Protein AF-A0A9D8ET86-F1 (afdb_monomer_lite)

Secondary structure (DSSP, 8-state):
-----TTHHHHHHHHHHHHT-HHHHHHHHHHHHHHHHHHHHHHH--HHHHHHHHHHHHHHHHHHHHTS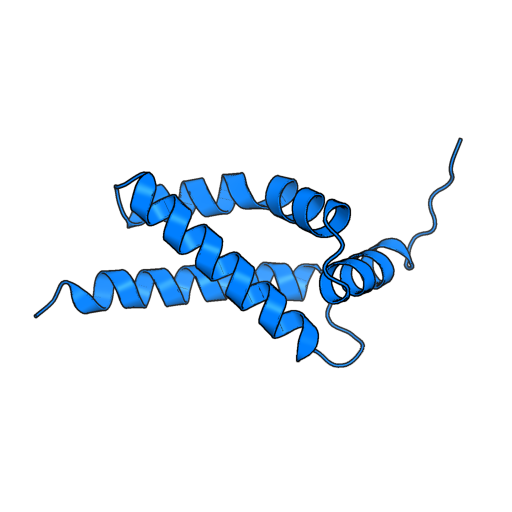-S---HHHHHHHHHHHHHHHHHHHHHTS--

Sequence (98 aa):
MASATPVDDEATLIGQLRAGDEAAVEQVVRACGGRLLAVARRIVGSEEDARDVVQDAFMSAFRSLDRCEGHAKLSTWLHRARQALRTLLARHFGSAAS

pLDDT: mean 75.21, std 14.27, range [35.53, 89.94]

Structure (mmCIF, N/CA/C/O backbone):
data_AF-A0A9D8ET86-F1
#
_entry.id   AF-A0A9D8ET86-F1
#
loop_
_atom_site.group_PDB
_atom_site.id
_atom_site.type_symbol
_atom_site.label_atom_id
_atom_site.label_alt_id
_atom_site.label_comp_id
_atom_site.label_asym_id
_atom_site.label_entity_id
_atom_site.label_seq_id
_atom_site.pdbx_PDB_ins_code
_atom_site.Cartn_x
_atom_site.Cartn_y
_atom_site.Cartn_z
_atom_site.occupancy
_atom_site.B_iso_or_equiv
_atom_site.auth_seq_id
_atom_site.auth_comp_id
_atom_site.auth_asym_id
_atom_site.auth_atom_id
_atom_site.pdbx_PDB_model_num
ATOM 1 N N . MET A 1 1 ? -1.453 15.393 26.693 1.00 38.34 1 MET A N 1
ATOM 2 C CA . MET A 1 1 ? -1.137 14.022 27.139 1.00 38.34 1 MET A CA 1
ATOM 3 C C . MET A 1 1 ? -2.251 13.106 26.656 1.00 38.34 1 MET A C 1
ATOM 5 O O . MET A 1 1 ? -3.382 13.320 27.060 1.00 38.34 1 MET A O 1
ATOM 9 N N . ALA A 1 2 ? -1.945 12.160 25.772 1.00 36.88 2 ALA A N 1
ATOM 10 C CA . ALA A 1 2 ? -2.789 11.011 25.426 1.00 36.88 2 ALA A CA 1
ATOM 11 C C . ALA A 1 2 ? -1.796 9.863 25.167 1.00 36.88 2 ALA A C 1
ATOM 13 O O . ALA A 1 2 ? -1.127 9.854 24.142 1.00 36.88 2 ALA A O 1
ATOM 14 N N . SER A 1 3 ? -1.289 9.229 26.225 1.00 35.53 3 SER A N 1
ATOM 15 C CA . SER A 1 3 ? -1.830 8.006 26.839 1.00 35.53 3 SER A CA 1
ATOM 16 C C . SER A 1 3 ? -2.027 6.901 25.803 1.00 35.53 3 SER A C 1
ATOM 18 O O . SER A 1 3 ? -3.041 6.849 25.118 1.00 35.53 3 SER A O 1
ATOM 20 N N . ALA A 1 4 ? -1.012 6.044 25.702 1.00 48.56 4 ALA A N 1
ATOM 21 C CA . ALA A 1 4 ? -1.029 4.802 24.947 1.00 48.56 4 ALA A CA 1
ATOM 22 C C . ALA A 1 4 ? -2.177 3.889 25.409 1.00 48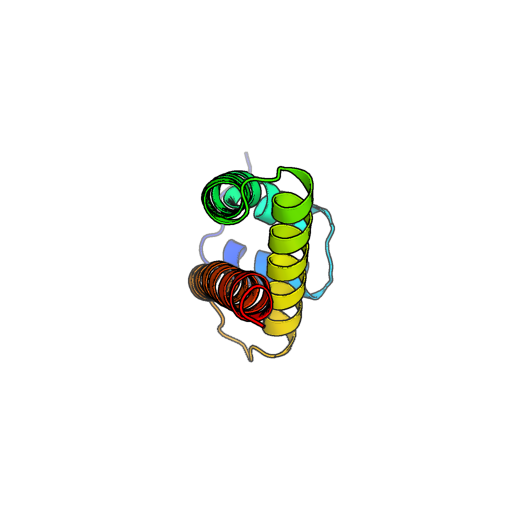.56 4 ALA A C 1
ATOM 24 O O . ALA A 1 4 ? -2.385 3.732 26.613 1.00 48.56 4 ALA A O 1
ATOM 25 N N . THR A 1 5 ? -2.851 3.228 24.465 1.00 42.25 5 THR A N 1
ATOM 26 C CA . THR A 1 5 ? -3.626 2.008 24.745 1.00 42.25 5 THR A CA 1
ATOM 27 C C . THR A 1 5 ? -3.096 0.875 23.861 1.00 42.25 5 THR A C 1
ATOM 29 O O . THR A 1 5 ? -3.544 0.680 22.735 1.00 42.25 5 THR A O 1
ATOM 32 N N . PRO A 1 6 ? -2.075 0.140 24.340 1.00 55.16 6 PRO A N 1
ATOM 33 C CA . PRO A 1 6 ? -1.468 -0.944 23.584 1.00 55.16 6 PRO A CA 1
ATOM 34 C C . PRO A 1 6 ? -2.453 -2.121 23.482 1.00 55.16 6 PRO A C 1
ATOM 36 O O . PRO A 1 6 ? -3.035 -2.518 24.486 1.00 55.16 6 PRO A O 1
ATOM 39 N N . VAL A 1 7 ? -2.578 -2.676 22.267 1.00 47.06 7 VAL A N 1
ATOM 40 C CA . VAL A 1 7 ? -3.505 -3.723 21.758 1.00 47.06 7 VAL A CA 1
ATOM 41 C C . VAL A 1 7 ? -4.669 -3.182 20.908 1.00 47.06 7 VAL A C 1
ATOM 43 O O . VAL A 1 7 ? -5.000 -3.827 19.914 1.00 47.06 7 VAL A O 1
ATOM 46 N N . ASP A 1 8 ? -5.186 -1.976 21.165 1.00 49.97 8 ASP A N 1
ATOM 47 C CA . ASP A 1 8 ? -6.262 -1.379 20.347 1.00 49.97 8 ASP A CA 1
ATOM 48 C C . ASP A 1 8 ? -5.758 -0.687 19.066 1.00 49.97 8 ASP A C 1
ATOM 50 O O . ASP A 1 8 ? -6.472 -0.669 18.066 1.00 49.97 8 ASP A O 1
ATOM 54 N N . ASP A 1 9 ? -4.515 -0.192 19.032 1.00 69.12 9 ASP A N 1
ATOM 55 C CA . ASP A 1 9 ? -3.970 0.554 17.881 1.00 69.12 9 ASP A CA 1
ATOM 56 C C . ASP A 1 9 ? -3.915 -0.265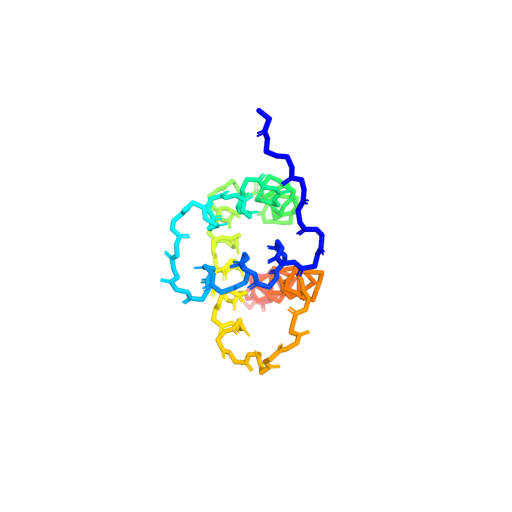 16.577 1.00 69.12 9 ASP A C 1
ATOM 58 O O . ASP A 1 9 ? -4.226 0.243 15.502 1.00 69.12 9 ASP A O 1
ATOM 62 N N . GLU A 1 10 ? -3.532 -1.546 16.641 1.00 70.00 10 GLU A N 1
ATOM 63 C CA . GLU A 1 10 ? -3.371 -2.367 15.430 1.00 70.00 10 GLU A CA 1
ATOM 64 C C . GLU A 1 10 ? -4.729 -2.797 14.861 1.00 70.00 10 GLU A C 1
ATOM 66 O O . GLU A 1 10 ? -4.977 -2.655 13.663 1.00 70.00 10 GLU A O 1
ATOM 71 N N . ALA A 1 11 ? -5.621 -3.290 15.725 1.00 74.00 11 ALA A N 1
ATOM 72 C CA . ALA A 1 11 ? -6.964 -3.704 15.336 1.00 74.00 11 ALA A CA 1
ATOM 73 C C . ALA A 1 11 ? -7.805 -2.510 14.859 1.00 74.00 11 ALA A C 1
ATOM 75 O O . ALA A 1 11 ? -8.505 -2.626 13.851 1.00 74.00 11 ALA A O 1
ATOM 76 N N . THR A 1 12 ? -7.676 -1.356 15.521 1.00 79.44 12 THR A N 1
ATOM 77 C CA . THR A 1 12 ? -8.321 -0.102 15.113 1.00 79.44 12 THR A CA 1
ATOM 78 C C . THR A 1 12 ? -7.795 0.370 13.767 1.00 79.44 12 THR A C 1
ATOM 80 O O . THR A 1 12 ? -8.599 0.645 12.880 1.00 79.44 12 THR A O 1
ATOM 83 N N . LEU A 1 13 ? -6.473 0.376 13.559 1.00 78.81 13 LEU A N 1
ATOM 84 C CA . LEU A 1 13 ? -5.885 0.741 12.270 1.00 78.81 13 LEU A CA 1
ATOM 85 C C . LEU A 1 13 ? -6.378 -0.187 11.153 1.00 78.81 13 LEU A C 1
ATOM 87 O O . LEU A 1 13 ? -6.737 0.275 10.078 1.00 78.81 13 LEU A O 1
ATOM 91 N N . ILE A 1 14 ? -6.463 -1.497 11.395 1.00 78.94 14 ILE A N 1
ATOM 92 C CA . ILE A 1 14 ? -7.008 -2.441 10.408 1.00 78.94 14 ILE A CA 1
ATOM 93 C C . ILE A 1 14 ? -8.495 -2.189 10.147 1.00 78.94 14 ILE A C 1
ATOM 95 O O . ILE A 1 14 ? -8.925 -2.261 8.995 1.00 78.94 14 ILE A O 1
ATOM 99 N N . GLY A 1 15 ? -9.276 -1.889 11.185 1.00 81.06 15 GLY A N 1
ATOM 100 C CA . GLY A 1 15 ? -10.679 -1.500 11.053 1.00 81.06 15 GLY A CA 1
ATOM 101 C C . GLY A 1 15 ? -10.845 -0.249 10.189 1.00 81.06 15 GLY A C 1
ATOM 102 O O . GLY A 1 15 ? -11.639 -0.251 9.253 1.00 81.06 15 GLY A O 1
ATOM 103 N N . GLN A 1 16 ? -10.030 0.775 10.436 1.00 83.81 16 GLN A N 1
ATOM 104 C CA . GLN A 1 16 ? -9.985 2.011 9.656 1.00 83.81 16 GLN A CA 1
ATOM 105 C C . GLN A 1 16 ? -9.568 1.754 8.201 1.00 83.81 16 GLN A C 1
ATOM 107 O O . GLN A 1 16 ? -10.230 2.217 7.277 1.00 83.81 16 GLN A O 1
ATOM 112 N N . LEU A 1 17 ? -8.543 0.927 7.969 1.00 82.94 17 LEU A N 1
ATOM 113 C CA . LEU A 1 17 ? -8.117 0.535 6.620 1.00 82.94 17 LEU A CA 1
ATOM 114 C C . LEU A 1 17 ? -9.205 -0.226 5.851 1.00 82.94 17 LEU A C 1
ATOM 116 O O . LEU A 1 17 ? -9.326 -0.053 4.641 1.00 82.94 17 LEU A O 1
ATOM 120 N N . ARG A 1 18 ? -10.003 -1.060 6.530 1.00 81.69 18 ARG A N 1
ATOM 121 C CA . ARG A 1 18 ? -11.165 -1.736 5.924 1.00 81.69 18 ARG A CA 1
ATOM 122 C C . ARG A 1 18 ? -12.289 -0.770 5.588 1.00 81.69 18 ARG A C 1
ATOM 124 O O . ARG A 1 18 ? -12.921 -0.923 4.551 1.00 81.69 18 ARG A O 1
ATOM 131 N N . ALA A 1 19 ? -12.517 0.215 6.451 1.00 84.31 19 ALA A N 1
ATOM 132 C CA . ALA A 1 19 ? -13.488 1.276 6.217 1.00 84.31 19 ALA A CA 1
ATOM 133 C C . ALA A 1 19 ? -13.045 2.261 5.118 1.00 84.31 19 ALA A C 1
ATOM 135 O O . ALA A 1 19 ? -13.839 3.104 4.710 1.00 84.31 19 ALA A O 1
ATOM 136 N N . GLY A 1 20 ? -11.802 2.155 4.631 1.00 82.69 20 GLY A N 1
ATOM 137 C CA . GLY A 1 20 ? -11.243 3.076 3.646 1.00 82.69 20 GLY A CA 1
ATOM 138 C C . GLY A 1 20 ? -10.890 4.442 4.234 1.00 82.69 20 GLY A C 1
ATOM 139 O O . GLY A 1 20 ? -10.872 5.421 3.497 1.00 82.69 20 GLY A O 1
ATOM 140 N N . ASP A 1 21 ? -10.625 4.516 5.541 1.00 88.44 21 ASP A N 1
ATOM 141 C CA . ASP A 1 21 ? -10.227 5.751 6.213 1.00 88.44 21 ASP A CA 1
ATOM 142 C C . ASP A 1 21 ? -8.940 6.315 5.591 1.00 88.44 21 ASP A C 1
ATOM 144 O O . ASP A 1 21 ? -7.887 5.665 5.576 1.00 88.44 21 ASP A O 1
ATOM 148 N N . GLU A 1 22 ? -9.035 7.532 5.059 1.00 86.12 22 GLU A N 1
ATOM 149 C CA . GLU A 1 22 ? -7.941 8.167 4.328 1.00 86.12 22 GLU A CA 1
ATOM 150 C C . GLU A 1 22 ? -6.706 8.389 5.205 1.00 86.12 22 GLU A C 1
ATOM 152 O O . GLU A 1 22 ? -5.586 8.206 4.727 1.00 86.12 22 GLU A O 1
ATOM 157 N N . ALA A 1 23 ? -6.877 8.719 6.489 1.00 86.12 23 ALA A N 1
ATOM 158 C CA . ALA A 1 23 ? -5.759 8.963 7.394 1.00 86.12 23 ALA A CA 1
ATOM 159 C C . ALA A 1 23 ? -5.006 7.662 7.708 1.00 86.12 23 ALA A C 1
ATOM 161 O O . ALA A 1 23 ? -3.771 7.643 7.705 1.00 86.12 23 ALA A O 1
ATOM 162 N N . ALA A 1 24 ? -5.728 6.558 7.908 1.00 85.44 24 ALA A N 1
ATOM 163 C CA . ALA A 1 24 ? -5.137 5.235 8.086 1.00 85.44 24 ALA A CA 1
ATOM 164 C C . ALA A 1 24 ? -4.398 4.765 6.824 1.00 85.44 24 ALA A C 1
ATOM 166 O O . ALA A 1 24 ? -3.265 4.274 6.903 1.00 85.44 24 ALA A O 1
ATOM 167 N N . VAL A 1 25 ? -5.003 4.952 5.646 1.00 83.38 25 VAL A N 1
ATOM 168 C CA . VAL A 1 25 ? -4.365 4.637 4.359 1.00 83.38 25 VAL A CA 1
ATOM 169 C C . VAL A 1 25 ? -3.097 5.468 4.181 1.00 83.38 25 VAL A C 1
ATOM 171 O O . VAL A 1 25 ? -2.033 4.912 3.894 1.00 83.38 25 VAL A O 1
ATOM 174 N N . GLU A 1 26 ? -3.172 6.780 4.399 1.00 86.19 26 GLU A N 1
ATOM 175 C CA . GLU A 1 26 ? -2.038 7.689 4.264 1.00 86.19 26 GLU A CA 1
ATOM 176 C C . GLU A 1 26 ? -0.911 7.324 5.235 1.00 86.19 26 GLU A C 1
ATOM 178 O O . GLU A 1 26 ? 0.253 7.274 4.835 1.00 86.19 26 GLU A O 1
ATOM 183 N N . GLN A 1 27 ? -1.230 7.001 6.490 1.00 85.19 27 GLN A N 1
ATOM 184 C CA . GLN A 1 27 ? -0.246 6.590 7.492 1.00 85.19 27 GLN A CA 1
ATOM 185 C C . GLN A 1 27 ? 0.550 5.365 7.022 1.00 85.19 27 GLN A C 1
ATOM 187 O O . GLN A 1 27 ? 1.783 5.324 7.110 1.00 85.19 27 GLN A O 1
ATOM 192 N N . VAL A 1 28 ? -0.147 4.381 6.459 1.00 82.38 28 VAL A N 1
ATOM 193 C CA . VAL A 1 28 ? 0.448 3.142 5.960 1.00 82.38 28 VAL A CA 1
ATOM 194 C C . VAL A 1 28 ? 1.269 3.369 4.689 1.00 82.38 28 VAL A C 1
ATOM 196 O O . VAL A 1 28 ? 2.401 2.875 4.574 1.00 82.38 28 VAL A O 1
ATOM 199 N N . VAL A 1 29 ? 0.735 4.148 3.746 1.00 85.12 29 VAL A N 1
ATOM 200 C CA . VAL A 1 29 ? 1.440 4.538 2.519 1.00 85.12 29 VAL A CA 1
ATOM 201 C C . VAL A 1 29 ? 2.700 5.327 2.865 1.00 85.12 29 VAL A C 1
ATOM 203 O O . VAL A 1 29 ? 3.758 5.057 2.303 1.00 85.12 29 VAL A O 1
ATOM 206 N N . ARG A 1 30 ? 2.659 6.227 3.849 1.00 85.38 30 ARG A N 1
ATOM 207 C CA . ARG A 1 30 ? 3.833 6.993 4.287 1.00 85.38 30 ARG A CA 1
ATOM 208 C C . ARG A 1 30 ? 4.891 6.096 4.938 1.00 85.38 30 ARG A C 1
ATOM 210 O O . ARG A 1 30 ? 6.080 6.250 4.667 1.00 85.38 30 ARG A O 1
ATOM 217 N N . ALA A 1 31 ? 4.476 5.112 5.738 1.00 83.56 31 ALA A N 1
ATOM 218 C 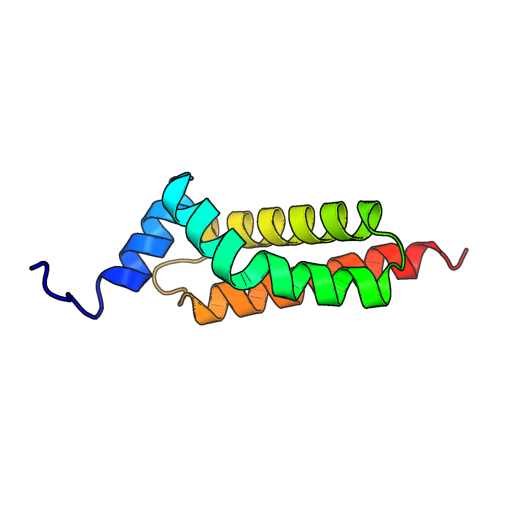CA . ALA A 1 31 ? 5.387 4.200 6.435 1.00 83.56 31 ALA A CA 1
ATOM 219 C C . ALA A 1 31 ? 6.127 3.214 5.506 1.00 83.56 31 ALA A C 1
ATOM 221 O O . ALA A 1 31 ? 7.240 2.755 5.812 1.00 83.56 31 ALA A O 1
ATOM 222 N N . CYS A 1 32 ? 5.507 2.828 4.385 1.00 80.56 32 CYS A N 1
ATOM 223 C CA . CYS A 1 32 ? 6.018 1.746 3.535 1.00 80.56 32 CYS A CA 1
ATOM 224 C C . CYS A 1 32 ? 6.199 2.111 2.063 1.00 80.56 32 CYS A C 1
ATOM 226 O O . CYS A 1 32 ? 7.053 1.511 1.408 1.00 80.56 32 CYS A O 1
ATOM 228 N N . GLY A 1 33 ? 5.471 3.101 1.555 1.00 84.81 33 GLY A N 1
ATOM 229 C CA . GLY A 1 33 ? 5.463 3.503 0.151 1.00 84.81 33 GLY A CA 1
ATOM 230 C C . GLY A 1 33 ? 6.846 3.878 -0.360 1.00 84.81 33 GLY A C 1
ATOM 231 O O . GLY A 1 33 ? 7.271 3.342 -1.375 1.00 84.81 33 GLY A O 1
ATOM 232 N N . GLY A 1 34 ? 7.614 4.677 0.390 1.00 87.50 34 GLY A N 1
ATOM 233 C CA . GLY A 1 34 ? 8.981 5.040 -0.008 1.00 87.50 34 GLY A CA 1
ATOM 234 C C . GLY A 1 34 ? 9.912 3.830 -0.175 1.00 87.50 34 GLY A C 1
ATOM 235 O O . GLY A 1 34 ? 10.678 3.757 -1.135 1.00 87.50 34 GLY A O 1
ATOM 236 N N . ARG A 1 35 ? 9.808 2.828 0.711 1.00 86.31 35 ARG A N 1
ATOM 237 C CA . ARG A 1 35 ? 10.604 1.591 0.614 1.00 86.31 35 ARG A CA 1
ATOM 238 C C . ARG A 1 35 ? 10.150 0.707 -0.544 1.00 86.31 35 ARG A C 1
ATOM 240 O O . ARG A 1 35 ? 10.996 0.173 -1.254 1.00 86.31 35 ARG A O 1
ATOM 247 N N . LEU A 1 36 ? 8.840 0.548 -0.735 1.00 85.38 36 LEU A N 1
ATOM 248 C CA . LEU A 1 36 ? 8.290 -0.240 -1.841 1.00 85.38 36 LEU A CA 1
ATOM 249 C C . LEU A 1 36 ? 8.631 0.395 -3.192 1.00 85.38 36 LEU A C 1
ATOM 251 O O . LEU A 1 36 ? 9.038 -0.316 -4.103 1.00 85.38 36 LEU A O 1
ATOM 255 N N . LEU A 1 37 ? 8.574 1.723 -3.283 1.00 88.44 37 LEU A N 1
ATOM 256 C CA . LEU A 1 37 ? 8.945 2.480 -4.472 1.00 88.44 37 LEU A CA 1
ATOM 257 C C . LEU A 1 37 ? 10.435 2.362 -4.784 1.00 88.44 37 LEU A C 1
ATOM 259 O O . LEU A 1 37 ? 10.794 2.121 -5.931 1.00 88.44 37 LEU A O 1
ATOM 263 N N . ALA A 1 38 ? 11.310 2.446 -3.779 1.00 87.94 38 ALA A N 1
ATOM 264 C CA . ALA A 1 38 ? 12.741 2.220 -3.979 1.00 87.94 38 ALA A CA 1
ATOM 265 C C . ALA A 1 38 ? 13.042 0.802 -4.500 1.00 87.94 38 ALA A C 1
ATOM 267 O O . ALA A 1 38 ? 13.913 0.629 -5.351 1.00 87.94 38 ALA A O 1
ATOM 268 N N . VAL A 1 39 ? 12.316 -0.212 -4.014 1.00 85.94 39 VAL A N 1
ATOM 269 C CA . VAL A 1 39 ? 12.439 -1.593 -4.505 1.00 85.94 39 VAL A CA 1
ATOM 270 C C . VAL A 1 39 ? 11.901 -1.719 -5.928 1.00 85.94 39 VAL A C 1
ATOM 272 O O . VAL A 1 39 ? 12.604 -2.253 -6.777 1.00 85.94 39 VAL A O 1
ATOM 275 N N . ALA A 1 40 ? 10.701 -1.206 -6.204 1.00 86.62 40 ALA A N 1
ATOM 276 C CA . ALA A 1 40 ? 10.088 -1.263 -7.527 1.00 86.62 40 ALA A CA 1
ATOM 277 C C . ALA A 1 40 ? 10.981 -0.588 -8.576 1.00 86.62 40 ALA A C 1
ATOM 279 O O . ALA A 1 40 ? 11.326 -1.221 -9.569 1.00 86.62 40 ALA A O 1
ATOM 280 N N . ARG A 1 41 ? 11.471 0.630 -8.300 1.00 89.94 41 ARG A N 1
ATOM 281 C CA . ARG A 1 41 ? 12.372 1.386 -9.190 1.00 89.94 41 ARG A CA 1
ATOM 282 C C . ARG A 1 41 ? 13.630 0.615 -9.574 1.00 89.94 41 ARG A C 1
ATOM 284 O O . ARG A 1 41 ? 14.037 0.664 -10.726 1.00 89.94 41 ARG A O 1
ATOM 291 N N . ARG A 1 42 ? 14.242 -0.114 -8.633 1.00 86.75 42 ARG A N 1
ATOM 292 C CA . ARG A 1 42 ? 15.439 -0.932 -8.916 1.00 86.75 42 ARG A CA 1
ATOM 293 C C . ARG A 1 42 ? 15.173 -2.079 -9.884 1.00 86.75 42 ARG A C 1
ATOM 295 O O . ARG A 1 42 ? 16.125 -2.614 -10.436 1.00 86.75 42 ARG A O 1
ATOM 302 N N . ILE A 1 43 ? 13.917 -2.483 -10.021 1.00 84.62 43 ILE A N 1
ATOM 303 C CA . ILE A 1 43 ? 13.526 -3.632 -10.822 1.00 84.62 43 ILE A CA 1
ATOM 304 C C . ILE A 1 43 ? 12.994 -3.132 -12.166 1.00 84.62 43 ILE A C 1
ATOM 306 O O . ILE A 1 43 ? 13.571 -3.497 -13.177 1.00 84.62 43 ILE A O 1
ATOM 310 N N . VAL A 1 44 ? 11.990 -2.243 -12.183 1.00 85.88 44 VAL A N 1
ATOM 311 C CA . VAL A 1 44 ? 11.391 -1.700 -13.423 1.00 85.88 44 VAL A CA 1
ATOM 312 C C . VAL A 1 44 ? 12.250 -0.665 -14.155 1.00 85.88 44 VAL A C 1
ATOM 314 O O . VAL A 1 44 ? 12.071 -0.471 -15.348 1.00 85.88 44 VAL A O 1
ATOM 317 N N . GLY A 1 45 ? 13.183 0.015 -13.483 1.00 82.25 45 GLY A N 1
ATOM 318 C CA . GLY A 1 45 ? 14.061 1.017 -14.104 1.00 82.25 45 GLY A CA 1
ATOM 319 C C . GLY A 1 45 ? 13.388 2.350 -14.471 1.00 82.25 45 GLY A C 1
ATOM 320 O O . GLY A 1 45 ? 14.082 3.362 -14.542 1.00 82.25 45 GLY A O 1
ATOM 321 N N . SER A 1 46 ? 12.061 2.383 -14.627 1.00 88.50 46 SER A N 1
ATOM 322 C CA . SER A 1 46 ? 11.250 3.595 -14.808 1.00 88.50 46 SER A CA 1
ATOM 323 C C . SER A 1 46 ? 10.614 4.054 -13.494 1.00 88.50 46 SER A C 1
ATOM 325 O O . SER A 1 46 ? 10.171 3.248 -12.672 1.00 88.50 46 SER A O 1
ATOM 327 N N . GLU A 1 47 ? 10.558 5.369 -13.277 1.00 87.25 47 GLU A N 1
ATOM 328 C CA . GLU A 1 47 ? 9.864 5.943 -12.122 1.00 87.25 47 GLU A CA 1
ATOM 329 C C . GLU A 1 47 ? 8.338 5.827 -12.238 1.00 87.25 47 GLU A C 1
ATOM 331 O O . GLU A 1 47 ? 7.678 5.643 -11.215 1.00 87.25 47 GLU A O 1
ATOM 336 N N . GLU A 1 48 ? 7.798 5.920 -13.452 1.00 89.12 48 GLU A N 1
ATOM 337 C CA . GLU A 1 48 ? 6.362 5.836 -13.733 1.00 89.12 48 GLU A CA 1
ATOM 338 C C . GLU A 1 48 ? 5.848 4.420 -13.457 1.00 89.12 48 GLU A C 1
ATOM 340 O O . GLU A 1 48 ? 5.074 4.226 -12.521 1.00 89.12 48 GLU A O 1
ATOM 345 N N . ASP A 1 49 ? 6.432 3.417 -14.115 1.00 85.81 49 ASP A N 1
ATOM 346 C CA . ASP A 1 49 ? 6.102 2.002 -13.903 1.00 85.81 49 ASP A CA 1
ATOM 347 C C . ASP A 1 49 ? 6.267 1.586 -12.433 1.00 85.81 49 ASP A C 1
ATOM 349 O O . ASP A 1 49 ? 5.523 0.761 -11.902 1.00 85.81 49 ASP A O 1
ATOM 353 N N . ALA A 1 50 ? 7.246 2.166 -11.728 1.00 87.88 50 ALA A N 1
ATOM 354 C CA . ALA A 1 50 ? 7.462 1.862 -10.320 1.00 87.88 50 ALA A CA 1
ATOM 355 C C . ALA A 1 50 ? 6.327 2.391 -9.440 1.00 87.88 50 ALA A C 1
ATOM 357 O O . ALA A 1 50 ? 5.981 1.746 -8.447 1.00 87.88 50 ALA A O 1
ATOM 358 N N . ARG A 1 51 ? 5.774 3.565 -9.765 1.00 88.69 51 ARG A N 1
ATOM 359 C CA . ARG A 1 51 ? 4.621 4.132 -9.057 1.00 88.69 51 ARG A CA 1
ATOM 360 C C . ARG A 1 51 ? 3.384 3.279 -9.310 1.00 88.69 51 ARG A C 1
ATOM 362 O O . ARG A 1 51 ? 2.730 2.917 -8.333 1.00 88.69 51 ARG A O 1
ATOM 369 N N . ASP A 1 52 ? 3.146 2.884 -10.556 1.00 88.44 52 ASP A N 1
ATOM 370 C CA . ASP A 1 52 ? 1.999 2.055 -10.942 1.00 88.44 52 ASP A CA 1
ATOM 371 C C . ASP A 1 52 ? 2.032 0.693 -10.246 1.00 88.44 52 ASP A C 1
ATOM 373 O O . ASP A 1 52 ? 1.082 0.298 -9.569 1.00 88.44 52 ASP A O 1
ATOM 377 N N . VAL A 1 53 ? 3.179 0.010 -10.283 1.00 87.56 53 VAL A N 1
ATOM 378 C CA . VAL A 1 53 ? 3.351 -1.286 -9.613 1.00 87.56 53 VAL A CA 1
ATOM 379 C C . VAL A 1 53 ? 3.152 -1.179 -8.096 1.00 87.56 53 VAL A C 1
ATOM 381 O O . VAL A 1 53 ? 2.579 -2.076 -7.471 1.00 87.56 53 VAL A O 1
ATOM 384 N N . VAL A 1 54 ? 3.625 -0.098 -7.471 1.00 88.25 54 VAL A N 1
ATOM 385 C CA . VAL A 1 54 ? 3.428 0.125 -6.031 1.00 88.25 54 VAL A CA 1
ATOM 386 C C . VAL A 1 54 ? 1.966 0.416 -5.712 1.00 88.25 54 VAL A C 1
ATOM 388 O O . VAL A 1 54 ? 1.452 -0.108 -4.721 1.00 88.25 54 VAL A O 1
ATOM 391 N N . GLN A 1 55 ? 1.288 1.207 -6.541 1.00 89.06 55 GLN A N 1
ATOM 392 C CA . GLN A 1 55 ? -0.132 1.495 -6.388 1.00 89.06 55 GLN A CA 1
ATOM 393 C C . GLN A 1 55 ? -0.956 0.206 -6.483 1.00 89.06 55 GLN A C 1
ATOM 395 O O . GLN A 1 55 ? -1.738 -0.093 -5.577 1.00 89.06 55 GLN A O 1
ATOM 400 N N . ASP A 1 56 ? -0.705 -0.620 -7.498 1.00 87.56 56 ASP A N 1
ATOM 401 C CA . ASP A 1 56 ? -1.337 -1.930 -7.666 1.00 87.56 56 ASP A CA 1
ATOM 402 C C . ASP A 1 56 ? -1.074 -2.864 -6.481 1.00 87.56 56 ASP A C 1
ATOM 404 O O . ASP A 1 56 ? -1.975 -3.582 -6.026 1.00 87.56 56 ASP A O 1
ATOM 408 N N . ALA A 1 57 ? 0.147 -2.845 -5.937 1.00 86.31 57 ALA A N 1
ATOM 409 C CA . ALA A 1 57 ? 0.505 -3.641 -4.770 1.00 86.31 57 ALA A CA 1
ATOM 410 C C . ALA A 1 57 ? -0.305 -3.225 -3.534 1.00 86.31 57 ALA A C 1
ATOM 412 O O . ALA A 1 57 ? -0.822 -4.096 -2.828 1.00 86.31 57 ALA A O 1
ATOM 413 N N . PHE A 1 58 ? -0.462 -1.920 -3.293 1.00 85.50 58 PHE A N 1
ATOM 414 C CA . PHE A 1 58 ? -1.306 -1.405 -2.213 1.00 85.50 58 PHE A CA 1
ATOM 415 C C . PHE A 1 58 ? -2.778 -1.757 -2.427 1.00 85.50 58 PHE A C 1
ATOM 417 O O . PHE A 1 58 ? -3.403 -2.298 -1.517 1.00 85.50 58 PHE A O 1
ATOM 424 N N . MET A 1 59 ? -3.317 -1.548 -3.632 1.00 86.25 59 MET A N 1
ATOM 425 C CA . MET A 1 59 ? -4.704 -1.903 -3.952 1.00 86.25 59 MET A CA 1
ATOM 426 C C . MET A 1 59 ? -4.976 -3.397 -3.732 1.00 86.25 59 MET A C 1
ATOM 428 O O . MET A 1 59 ? -5.990 -3.778 -3.146 1.00 86.25 59 MET A O 1
ATOM 432 N N . SER A 1 60 ? -4.051 -4.263 -4.153 1.00 84.12 60 SER A N 1
ATOM 433 C CA . SER A 1 60 ? -4.134 -5.707 -3.918 1.00 84.12 60 SER A CA 1
ATOM 434 C C . SER A 1 60 ? -4.073 -6.054 -2.428 1.00 84.12 60 SER A C 1
ATOM 436 O O . SER A 1 60 ? -4.869 -6.860 -1.935 1.00 84.12 60 SER A O 1
ATOM 438 N N . ALA A 1 61 ? -3.176 -5.405 -1.682 1.00 82.44 61 ALA A N 1
ATOM 439 C CA . ALA A 1 61 ? -3.040 -5.607 -0.248 1.00 82.44 61 ALA A CA 1
ATOM 440 C C . ALA A 1 61 ? -4.303 -5.178 0.517 1.00 82.44 61 ALA A C 1
ATOM 442 O O . ALA A 1 61 ? -4.759 -5.930 1.380 1.00 82.44 61 ALA A O 1
ATOM 443 N N . PHE A 1 62 ? -4.905 -4.029 0.192 1.00 80.81 62 PHE A N 1
ATOM 444 C CA . PHE A 1 62 ? -6.148 -3.559 0.815 1.00 80.81 62 PHE A CA 1
ATOM 445 C C . PHE A 1 62 ? -7.333 -4.482 0.512 1.00 80.81 62 PHE A C 1
ATOM 447 O O . PHE A 1 62 ? -8.019 -4.900 1.439 1.00 80.81 62 PHE A O 1
ATOM 454 N N . ARG A 1 63 ? -7.500 -4.945 -0.737 1.00 81.19 63 ARG A N 1
ATOM 455 C CA . ARG A 1 63 ? -8.519 -5.967 -1.066 1.00 81.19 63 ARG A CA 1
ATOM 456 C C . ARG A 1 63 ? -8.347 -7.264 -0.272 1.00 81.19 63 ARG A C 1
ATOM 458 O O . ARG A 1 63 ? -9.315 -7.969 -0.002 1.00 81.19 63 ARG A O 1
ATOM 465 N N . SER A 1 64 ? -7.115 -7.603 0.108 1.00 77.50 64 SER A N 1
ATOM 466 C CA . SER A 1 64 ? -6.843 -8.790 0.923 1.00 77.50 64 SER A CA 1
ATOM 467 C C . SER A 1 64 ? -7.167 -8.613 2.415 1.00 77.50 64 SER A C 1
ATOM 469 O O . SER A 1 64 ? -7.294 -9.623 3.109 1.00 77.50 64 SER A O 1
ATOM 471 N N . LEU A 1 65 ? -7.296 -7.372 2.916 1.00 76.81 65 LEU A N 1
ATOM 472 C CA . LEU A 1 65 ? -7.711 -7.092 4.303 1.00 76.81 65 LEU A CA 1
ATOM 473 C C . LEU A 1 65 ? -9.172 -7.439 4.543 1.00 76.81 65 LEU A C 1
ATOM 475 O O . LEU A 1 65 ? -9.507 -7.922 5.627 1.00 76.81 65 LEU A O 1
ATOM 479 N N . ASP A 1 66 ? -10.003 -7.192 3.535 1.00 70.56 66 ASP A N 1
ATOM 480 C CA . ASP A 1 66 ? -11.430 -7.499 3.542 1.00 70.56 66 ASP A CA 1
ATOM 481 C C . ASP A 1 66 ? -11.662 -9.015 3.659 1.00 70.56 66 ASP A C 1
ATOM 483 O O . ASP A 1 66 ? -12.460 -9.488 4.459 1.00 70.56 66 ASP A O 1
ATOM 487 N N . ARG A 1 67 ? -10.821 -9.803 2.976 1.00 69.50 67 ARG A N 1
ATOM 488 C CA . ARG A 1 67 ? -10.838 -11.276 3.019 1.00 69.50 67 ARG A CA 1
ATOM 489 C C . ARG A 1 67 ? -10.210 -11.900 4.268 1.00 69.50 67 ARG A C 1
ATOM 491 O O . ARG A 1 67 ? -10.153 -13.123 4.369 1.00 69.50 67 ARG A O 1
ATOM 498 N N . CYS A 1 68 ? -9.645 -11.109 5.173 1.00 62.31 68 CYS A N 1
ATOM 499 C CA . CYS A 1 68 ? -8.906 -11.633 6.316 1.00 62.31 68 CYS A CA 1
ATOM 500 C C . CYS A 1 68 ? -9.804 -11.685 7.555 1.00 62.31 68 CYS A C 1
ATOM 502 O O . CYS A 1 68 ? -9.998 -10.677 8.219 1.00 62.31 68 CYS A O 1
ATOM 504 N N . GLU A 1 69 ? -10.347 -12.841 7.915 1.00 57.19 69 GLU A N 1
ATOM 505 C CA . GLU A 1 69 ? -11.205 -12.943 9.100 1.00 57.19 69 GLU A CA 1
ATOM 506 C C . GLU A 1 69 ? -10.426 -12.665 10.404 1.00 57.19 69 GLU A C 1
ATOM 508 O O . GLU A 1 69 ? -9.438 -13.325 10.727 1.00 57.19 69 GLU A O 1
ATOM 513 N N . GLY A 1 70 ? -10.878 -11.646 11.143 1.00 56.00 70 GLY A N 1
ATOM 514 C CA . GLY A 1 70 ? -10.711 -11.450 12.592 1.00 56.00 70 GLY A CA 1
ATOM 515 C C . GLY A 1 70 ? -9.325 -11.174 13.198 1.00 56.00 70 GLY A C 1
ATOM 516 O O . GLY A 1 70 ? -9.269 -10.466 14.193 1.00 56.00 70 GLY A O 1
ATOM 517 N N . HIS A 1 71 ? -8.220 -11.691 12.647 1.00 55.94 71 HIS A N 1
ATOM 518 C CA . HIS A 1 71 ? -6.924 -11.740 13.362 1.00 55.94 71 HIS A CA 1
ATOM 519 C C . HIS A 1 71 ? -5.696 -11.360 12.521 1.00 55.94 71 HIS A C 1
ATOM 521 O O . HIS A 1 71 ? -4.558 -11.675 12.884 1.00 55.94 71 HIS A O 1
ATOM 527 N N . ALA A 1 72 ? -5.886 -10.719 11.367 1.00 60.00 72 ALA A N 1
ATOM 528 C CA . ALA A 1 72 ? -4.752 -10.297 10.553 1.00 60.00 72 ALA A CA 1
ATOM 529 C C . ALA A 1 72 ? -3.931 -9.253 11.315 1.00 60.00 72 ALA A C 1
ATOM 531 O O . ALA A 1 72 ? -4.441 -8.185 11.596 1.00 60.00 72 ALA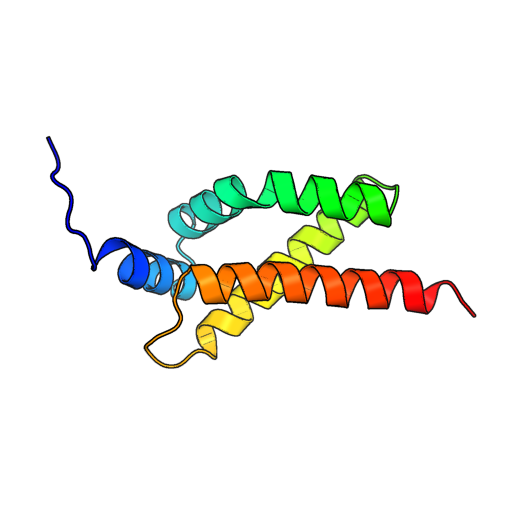 A O 1
ATOM 532 N N . LYS A 1 73 ? -2.668 -9.539 11.633 1.00 68.31 73 LYS A N 1
ATOM 533 C CA . LYS A 1 73 ? -1.756 -8.538 12.210 1.00 68.31 73 LYS A CA 1
ATOM 534 C C . LYS A 1 73 ? -1.286 -7.573 11.121 1.00 68.31 73 LYS A C 1
ATOM 536 O O . LYS A 1 73 ? -1.158 -7.982 9.961 1.00 68.31 73 LYS A O 1
ATOM 541 N N . LEU A 1 74 ? -0.912 -6.340 11.462 1.00 67.31 74 LEU A N 1
ATOM 542 C CA . LEU A 1 74 ? -0.352 -5.376 10.499 1.00 67.31 74 LEU A CA 1
ATOM 543 C C . LEU A 1 74 ? 0.907 -5.937 9.824 1.00 67.31 74 LEU A C 1
ATOM 545 O O . LEU A 1 74 ? 1.132 -5.742 8.631 1.00 67.31 74 LEU A O 1
ATOM 549 N N . SER A 1 75 ? 1.692 -6.728 10.559 1.00 68.31 75 SER A N 1
ATOM 550 C CA . SER A 1 75 ? 2.825 -7.490 10.021 1.00 68.31 75 SER A CA 1
ATOM 551 C C . SER A 1 75 ? 2.424 -8.470 8.908 1.00 68.31 75 SER A C 1
ATOM 553 O O . SER A 1 75 ? 3.140 -8.601 7.914 1.00 68.31 75 SER A O 1
ATOM 555 N N . THR A 1 76 ? 1.257 -9.110 9.028 1.00 71.62 76 THR A N 1
ATOM 556 C CA . THR A 1 76 ? 0.700 -10.015 8.008 1.00 71.62 76 THR A CA 1
ATOM 557 C C . THR A 1 76 ? 0.278 -9.232 6.771 1.00 71.62 76 THR A C 1
ATOM 559 O O . THR A 1 76 ? 0.568 -9.640 5.647 1.00 71.62 76 THR A O 1
ATOM 562 N N . TRP A 1 77 ? -0.345 -8.070 6.963 1.00 74.56 77 TRP A N 1
ATOM 563 C CA . TRP A 1 77 ? -0.709 -7.192 5.858 1.00 74.56 77 TRP A CA 1
ATOM 564 C C . TRP A 1 77 ? 0.518 -6.640 5.117 1.00 74.56 77 TRP A C 1
ATOM 566 O O . TRP A 1 77 ? 0.588 -6.713 3.892 1.00 74.56 77 TRP A O 1
ATOM 576 N N . LEU A 1 78 ? 1.540 -6.182 5.844 1.00 71.25 78 LEU A N 1
ATOM 577 C CA . LEU A 1 78 ? 2.797 -5.703 5.261 1.00 71.25 78 LEU A CA 1
ATOM 578 C C . LEU A 1 78 ? 3.531 -6.793 4.486 1.00 71.25 78 LEU A C 1
ATOM 580 O O . LEU A 1 78 ? 4.086 -6.541 3.413 1.00 71.25 78 LEU A O 1
ATOM 584 N N . HIS A 1 79 ? 3.528 -8.015 5.018 1.00 75.88 79 HIS A N 1
ATOM 585 C CA . HIS A 1 79 ? 4.056 -9.169 4.310 1.00 75.88 79 HIS A CA 1
ATOM 586 C C . HIS A 1 79 ? 3.304 -9.396 2.989 1.00 75.88 79 HIS A C 1
ATOM 588 O O . HIS A 1 79 ? 3.938 -9.592 1.952 1.00 75.88 79 HIS A O 1
ATOM 594 N N . ARG A 1 80 ? 1.971 -9.265 2.985 1.00 72.88 80 ARG A N 1
ATOM 595 C CA . ARG A 1 80 ? 1.160 -9.354 1.762 1.00 72.88 80 ARG A CA 1
ATOM 596 C C . ARG A 1 80 ? 1.414 -8.219 0.781 1.00 72.88 80 ARG A C 1
ATOM 598 O O . ARG A 1 80 ? 1.510 -8.502 -0.405 1.00 72.88 80 ARG A O 1
ATOM 605 N N . ALA A 1 81 ? 1.595 -6.979 1.233 1.00 74.31 81 ALA A N 1
ATOM 606 C CA . ALA A 1 81 ? 1.958 -5.868 0.349 1.00 74.31 81 ALA A CA 1
ATOM 607 C C . ALA A 1 81 ? 3.294 -6.137 -0.369 1.00 74.31 81 ALA A C 1
ATOM 609 O O . ALA A 1 81 ? 3.408 -5.954 -1.581 1.00 74.31 81 ALA A O 1
ATOM 610 N N . ARG A 1 82 ? 4.291 -6.676 0.348 1.00 76.81 82 ARG A N 1
ATOM 611 C CA . ARG A 1 82 ? 5.561 -7.119 -0.256 1.00 76.81 82 ARG A CA 1
ATOM 612 C C . ARG A 1 82 ? 5.372 -8.290 -1.222 1.00 76.81 82 ARG A C 1
ATOM 614 O O . ARG A 1 82 ? 5.995 -8.307 -2.281 1.00 76.81 82 ARG A O 1
ATOM 621 N N . GLN A 1 83 ? 4.531 -9.262 -0.874 1.00 79.81 83 GLN A N 1
ATOM 622 C CA . GLN A 1 83 ? 4.233 -10.408 -1.736 1.00 79.81 83 GLN A CA 1
ATOM 623 C C . GLN A 1 83 ? 3.493 -9.986 -3.016 1.00 79.81 83 GLN A C 1
ATOM 625 O O . GLN A 1 83 ? 3.813 -10.474 -4.101 1.00 79.81 83 GLN A O 1
ATOM 630 N N . ALA A 1 84 ? 2.545 -9.052 -2.907 1.00 76.12 84 ALA A N 1
ATOM 631 C CA . ALA A 1 84 ? 1.829 -8.462 -4.032 1.00 76.12 84 ALA A CA 1
ATOM 632 C C . ALA A 1 84 ? 2.800 -7.732 -4.962 1.00 76.12 84 ALA A C 1
ATOM 634 O O . ALA A 1 84 ? 2.809 -8.014 -6.157 1.00 76.12 84 ALA A O 1
ATOM 635 N N . LEU A 1 85 ? 3.692 -6.905 -4.403 1.00 79.81 85 LEU A N 1
ATOM 636 C CA . LEU A 1 85 ? 4.753 -6.244 -5.161 1.00 79.81 85 LEU A CA 1
ATOM 637 C C . LEU A 1 85 ? 5.608 -7.263 -5.934 1.00 79.81 85 LEU A C 1
ATOM 639 O O . LEU A 1 85 ? 5.766 -7.137 -7.142 1.00 79.81 85 LEU A O 1
ATOM 643 N N . ARG A 1 86 ? 6.103 -8.321 -5.276 1.00 79.38 86 ARG A N 1
ATOM 644 C CA . ARG A 1 86 ? 6.884 -9.384 -5.945 1.00 79.38 86 ARG A CA 1
ATOM 645 C C . ARG A 1 86 ? 6.115 -10.058 -7.081 1.00 79.38 86 ARG A C 1
ATOM 647 O O . ARG A 1 86 ? 6.695 -10.335 -8.125 1.00 79.38 86 ARG A O 1
ATOM 654 N N . THR A 1 87 ? 4.828 -10.324 -6.874 1.00 79.62 87 THR A N 1
ATOM 655 C CA . THR A 1 87 ? 3.967 -10.978 -7.870 1.00 79.62 87 THR A CA 1
ATOM 656 C C . THR A 1 87 ? 3.746 -10.077 -9.084 1.00 79.62 87 THR A C 1
ATOM 658 O O . THR A 1 87 ? 3.827 -10.542 -10.216 1.00 79.62 87 THR A O 1
ATOM 661 N N . LEU A 1 88 ? 3.503 -8.784 -8.862 1.00 78.56 88 LEU A N 1
ATOM 662 C CA . LEU A 1 88 ? 3.304 -7.801 -9.929 1.00 78.56 88 LEU A CA 1
ATOM 663 C C . LEU A 1 88 ? 4.580 -7.581 -10.737 1.00 78.56 88 LEU A C 1
ATOM 665 O O . LEU A 1 88 ? 4.532 -7.598 -11.962 1.00 78.56 88 LEU A O 1
ATOM 669 N N . LEU A 1 89 ? 5.725 -7.491 -10.062 1.00 77.44 89 LEU A N 1
ATOM 670 C CA . LEU A 1 89 ? 7.025 -7.422 -10.722 1.00 77.44 89 LEU A CA 1
ATOM 671 C C . LEU A 1 89 ? 7.283 -8.675 -11.568 1.00 77.44 89 LEU A C 1
ATOM 673 O O . LEU A 1 89 ? 7.659 -8.559 -12.727 1.00 77.44 89 LEU A O 1
ATOM 677 N N . ALA A 1 90 ? 7.002 -9.873 -11.051 1.00 77.06 90 ALA A N 1
ATOM 678 C CA . ALA A 1 90 ? 7.137 -11.100 -11.837 1.00 77.06 90 ALA A CA 1
ATOM 679 C C . ALA A 1 90 ? 6.223 -11.122 -13.080 1.00 77.06 90 ALA A C 1
ATOM 681 O O . ALA A 1 90 ? 6.620 -11.661 -14.108 1.00 77.06 90 ALA A O 1
ATOM 682 N N . ARG A 1 91 ? 5.027 -10.518 -13.022 1.00 75.06 91 ARG A N 1
ATOM 683 C CA . ARG A 1 91 ? 4.116 -10.405 -14.178 1.00 75.06 91 ARG A CA 1
ATOM 684 C C . ARG A 1 91 ? 4.603 -9.388 -15.210 1.00 75.06 91 ARG A C 1
ATOM 686 O O . ARG A 1 91 ? 4.575 -9.694 -16.395 1.00 75.06 91 ARG A O 1
ATOM 693 N N . HIS A 1 92 ? 5.071 -8.220 -14.770 1.00 68.94 92 HIS A N 1
ATOM 694 C CA . HIS A 1 92 ? 5.603 -7.186 -15.665 1.00 68.94 92 HIS A CA 1
ATOM 695 C C . HIS A 1 92 ? 6.869 -7.663 -16.396 1.00 68.94 92 HIS A C 1
ATOM 697 O O . HIS A 1 92 ? 6.998 -7.470 -17.599 1.00 68.94 92 HIS A O 1
ATOM 703 N N . PHE A 1 93 ? 7.758 -8.379 -15.701 1.00 63.19 93 PHE A N 1
ATOM 704 C CA . PHE A 1 93 ? 8.970 -8.949 -16.302 1.00 63.19 93 PHE A CA 1
ATOM 705 C C . PHE A 1 93 ? 8.741 -10.264 -17.052 1.00 63.19 93 PHE A C 1
ATOM 707 O O . PHE A 1 93 ? 9.470 -10.563 -17.992 1.00 63.19 93 PHE A O 1
ATOM 714 N N . GLY A 1 94 ? 7.721 -11.041 -16.682 1.00 55.62 94 GLY A N 1
ATOM 715 C CA . GLY A 1 94 ? 7.341 -12.264 -17.394 1.00 55.62 94 GLY A CA 1
ATOM 716 C C . GLY A 1 94 ? 6.677 -12.012 -18.751 1.00 55.62 94 GLY A C 1
ATOM 717 O O . GLY A 1 94 ? 6.630 -12.925 -19.566 1.00 55.62 94 GLY A O 1
ATOM 718 N N . SER A 1 95 ? 6.192 -10.792 -19.010 1.00 52.53 95 SER A N 1
ATOM 719 C CA . SER A 1 95 ? 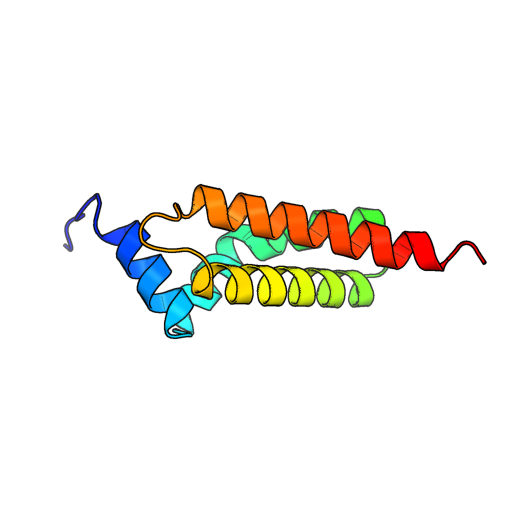5.553 -10.419 -20.281 1.00 52.53 95 SER A CA 1
ATOM 720 C C . SER A 1 95 ? 6.510 -9.804 -21.312 1.00 52.53 95 SER A C 1
ATOM 722 O O . SER A 1 95 ? 6.108 -9.624 -22.456 1.00 52.53 95 SER A O 1
ATOM 724 N N . ALA A 1 96 ? 7.756 -9.490 -20.935 1.00 44.94 96 ALA A N 1
ATOM 725 C CA . ALA A 1 96 ? 8.779 -8.941 -21.838 1.00 44.94 96 ALA A CA 1
ATOM 726 C C . ALA A 1 96 ? 9.623 -10.026 -22.544 1.00 44.94 96 ALA A C 1
ATOM 728 O O . ALA A 1 96 ? 10.556 -9.710 -23.278 1.00 44.94 96 ALA A O 1
ATOM 729 N N . ALA A 1 97 ? 9.305 -11.303 -22.317 1.00 43.12 97 ALA A N 1
ATOM 730 C CA . ALA A 1 97 ? 9.893 -12.445 -23.008 1.00 43.12 97 ALA A CA 1
ATOM 731 C C . ALA A 1 97 ? 8.830 -13.112 -23.894 1.00 43.12 97 ALA A C 1
ATOM 733 O O . ALA A 1 97 ? 8.309 -14.179 -23.573 1.00 43.12 97 ALA A O 1
ATOM 734 N N . SER A 1 98 ? 8.455 -12.453 -24.986 1.00 37.22 98 SER A N 1
ATOM 735 C CA . SER A 1 98 ? 7.753 -13.049 -26.131 1.00 37.22 98 SER A CA 1
ATOM 736 C C . SER A 1 98 ? 8.073 -12.253 -27.385 1.00 37.22 98 SER A C 1
ATOM 738 O O . SER A 1 98 ? 8.068 -11.007 -27.287 1.00 37.22 98 SER A O 1
#

Radius of gyration: 15.15 Å; chains: 1; bounding box: 29×27×53 Å

Foldseek 3Di:
DDDDDPPCVFVVLLVCLLVVPVVSLVVVCVVPVVVQLVVLCVLVVDSVSSNVLLVQLSVQLSVVSNVDPDDQGVVNSVVSSVVSSVVSSCVVVVVVPD